Protein AF-A0AAJ1S7Y0-F1 (afdb_monomer_lite)

Foldseek 3Di:
DWDFPDDPPDDPPDDTHTDADWAWPDKDKDFLLVDALVQCVLQPNNPDHSVRVQVVVPVVDPPHHRRDIWMKTWIFHFAAEPPPRATPVGFDQDPVGGWAFPADDPQSYGHTPVDDDPPDDDDRDHTRGHMDIGHDDDDPDD

Sequence (142 aa):
MTLCPKVRGRRAGEPLERIVTVEIVSTRRERLDSITAEDVIAEGFPGMTTEEFIDFFAASHRGVTAASEVTRVEWRYPRECRVCGCTDYSACDTISGPCAWKITYDDDTGICTACRAPASSAKVLPTETRSVISVGRKKPKR

Secondary structure (DSSP, 8-state):
-EE-S--TTPPTT------EE-EEEEEEEEEGGG--HHHHHHTT-TTS-HHHHHHHHHHHSTT--TTSEEEEEEEEPPPEETTT--BTTBPPEETTEE--EEEE-TTSEEEETTSPPPSS----PPP--EEEEE---PPPP-

pLDDT: mean 84.27, std 17.36, range [27.23, 97.56]

Structure (mmCIF, N/CA/C/O backbone):
data_AF-A0AAJ1S7Y0-F1
#
_entry.id   AF-A0AAJ1S7Y0-F1
#
loop_
_atom_site.group_PDB
_atom_site.id
_atom_site.type_symbol
_atom_site.label_atom_id
_atom_site.label_alt_id
_atom_site.label_comp_id
_atom_site.label_asym_id
_atom_site.label_entity_id
_atom_site.label_seq_id
_atom_site.pdbx_PDB_ins_code
_atom_site.Cartn_x
_atom_site.Cartn_y
_atom_site.Cartn_z
_atom_site.occupancy
_atom_site.B_iso_or_equiv
_atom_site.auth_seq_id
_atom_site.auth_comp_id
_atom_site.auth_asym_id
_atom_site.auth_atom_id
_atom_site.pdbx_PDB_model_num
ATOM 1 N N . MET A 1 1 ? -3.144 -6.505 -6.743 1.00 85.94 1 MET A N 1
ATOM 2 C CA . MET A 1 1 ? -4.329 -5.638 -6.504 1.00 85.94 1 MET A CA 1
ATOM 3 C C . MET A 1 1 ? -4.117 -4.311 -7.220 1.00 85.94 1 MET A C 1
ATOM 5 O O . MET A 1 1 ? -2.976 -3.904 -7.336 1.00 85.94 1 MET A O 1
ATOM 9 N N . THR A 1 2 ? -5.161 -3.617 -7.682 1.00 88.25 2 THR A N 1
ATOM 10 C CA . THR A 1 2 ? -5.016 -2.245 -8.210 1.00 88.25 2 THR A CA 1
ATOM 11 C C . THR A 1 2 ? -5.591 -1.240 -7.221 1.00 88.25 2 THR A C 1
ATOM 13 O O . THR A 1 2 ? -6.769 -1.323 -6.867 1.00 88.25 2 THR A O 1
ATOM 16 N N . LEU A 1 3 ? -4.763 -0.297 -6.778 1.00 88.19 3 LEU A N 1
ATOM 17 C CA . LEU A 1 3 ? -5.186 0.818 -5.944 1.00 88.19 3 LEU A CA 1
ATOM 18 C C . LEU A 1 3 ? -5.975 1.812 -6.791 1.00 88.19 3 LEU A C 1
ATOM 20 O O . LEU A 1 3 ? -5.595 2.144 -7.914 1.00 88.19 3 LEU A O 1
ATOM 24 N N . CYS A 1 4 ? -7.090 2.275 -6.245 1.00 88.38 4 CYS A N 1
ATOM 25 C CA . CYS A 1 4 ? -7.966 3.257 -6.870 1.00 88.38 4 CYS A CA 1
ATOM 26 C C . CYS A 1 4 ? -8.254 4.341 -5.826 1.00 88.38 4 CYS A C 1
ATOM 28 O O . CYS A 1 4 ? -8.445 3.978 -4.661 1.00 88.38 4 CYS A O 1
ATOM 30 N N . PRO A 1 5 ? -8.375 5.629 -6.199 1.00 85.44 5 PRO A N 1
ATOM 31 C CA . PRO A 1 5 ? -8.647 6.686 -5.222 1.00 85.44 5 PRO A CA 1
ATOM 32 C C . PRO A 1 5 ? -9.997 6.467 -4.536 1.00 85.44 5 PRO A C 1
ATOM 34 O O . PRO A 1 5 ? -10.192 6.770 -3.362 1.00 85.44 5 PRO A O 1
ATOM 37 N N . LYS A 1 6 ? -10.950 5.902 -5.286 1.00 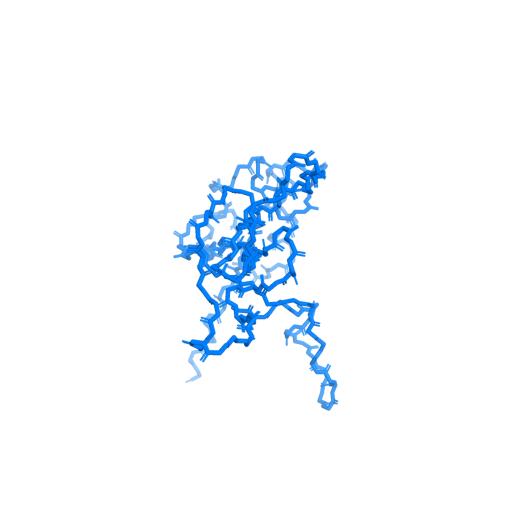83.31 6 LYS A N 1
ATOM 38 C CA . LYS A 1 6 ? -12.293 5.623 -4.805 1.00 83.31 6 LYS A CA 1
ATOM 39 C C . LYS A 1 6 ? -12.874 4.393 -5.481 1.00 83.31 6 LYS A C 1
ATOM 41 O O . LYS A 1 6 ? -13.136 4.390 -6.679 1.00 83.31 6 LYS A O 1
ATOM 46 N N . VAL A 1 7 ? -13.151 3.367 -4.677 1.00 85.50 7 VAL A N 1
ATOM 47 C CA . VAL A 1 7 ? -13.899 2.173 -5.115 1.00 85.50 7 VAL A CA 1
ATOM 48 C C . VAL A 1 7 ? -15.338 2.200 -4.593 1.00 85.50 7 VAL A C 1
ATOM 50 O O . VAL A 1 7 ? -16.281 1.934 -5.335 1.00 85.50 7 VAL A O 1
ATOM 53 N N . ARG A 1 8 ? -15.539 2.554 -3.317 1.00 79.38 8 ARG A N 1
ATOM 54 C CA . ARG A 1 8 ? -16.867 2.602 -2.683 1.00 79.38 8 ARG A CA 1
ATOM 55 C C . ARG A 1 8 ? -17.533 3.973 -2.852 1.00 79.38 8 ARG A C 1
ATOM 57 O O . ARG A 1 8 ? -16.876 5.004 -2.771 1.00 79.38 8 ARG A O 1
ATOM 64 N N . GLY A 1 9 ? -18.858 3.985 -3.035 1.00 82.12 9 GLY A N 1
ATOM 65 C CA . GLY A 1 9 ? -19.658 5.221 -3.116 1.00 82.12 9 GLY A CA 1
ATOM 66 C C . GLY A 1 9 ? -19.511 5.989 -4.434 1.00 82.12 9 GLY A C 1
ATOM 67 O O . GLY A 1 9 ? -19.676 7.210 -4.458 1.00 82.12 9 GLY A O 1
ATOM 68 N N . ARG A 1 10 ? -19.134 5.290 -5.508 1.00 89.81 10 ARG A N 1
ATOM 69 C CA . ARG A 1 10 ? -19.054 5.834 -6.868 1.00 89.81 10 ARG A CA 1
ATOM 70 C C . ARG A 1 10 ? -20.453 6.028 -7.442 1.00 89.81 10 ARG A C 1
ATOM 72 O O . ARG A 1 10 ? -21.356 5.243 -7.143 1.00 89.81 10 ARG A O 1
ATOM 79 N N . ARG A 1 11 ? -20.634 7.064 -8.257 1.00 87.31 11 ARG A N 1
ATOM 80 C CA . ARG A 1 11 ? -21.885 7.295 -8.985 1.00 87.31 11 ARG A CA 1
ATOM 81 C C . ARG A 1 11 ? -22.005 6.299 -10.140 1.00 87.31 11 ARG A C 1
ATOM 83 O O . ARG A 1 11 ? -21.005 5.797 -10.655 1.00 87.31 11 ARG A O 1
ATOM 90 N N . ALA A 1 12 ? -23.235 6.003 -10.550 1.00 88.56 12 ALA A N 1
ATOM 91 C CA . ALA A 1 12 ? -23.469 5.184 -11.735 1.00 88.56 12 ALA A CA 1
ATOM 92 C C . ALA A 1 12 ? -22.841 5.857 -12.968 1.00 88.56 12 ALA A C 1
ATOM 94 O O . ALA A 1 12 ? -22.986 7.064 -13.150 1.00 88.56 12 ALA A O 1
ATOM 95 N N . GLY A 1 13 ? -22.115 5.088 -13.781 1.00 88.44 13 GLY A N 1
ATOM 96 C CA . GLY A 1 13 ? -21.429 5.594 -14.976 1.00 88.44 13 GLY A CA 1
ATOM 97 C C . GLY A 1 13 ? -20.125 6.357 -14.718 1.00 88.44 13 GLY A C 1
ATOM 98 O O . GLY A 1 13 ? -19.415 6.665 -15.668 1.00 88.44 13 GLY A O 1
ATOM 99 N N . GLU A 1 14 ? -19.755 6.622 -13.461 1.00 90.31 14 GLU A N 1
ATOM 100 C CA . GLU A 1 14 ? -18.442 7.188 -13.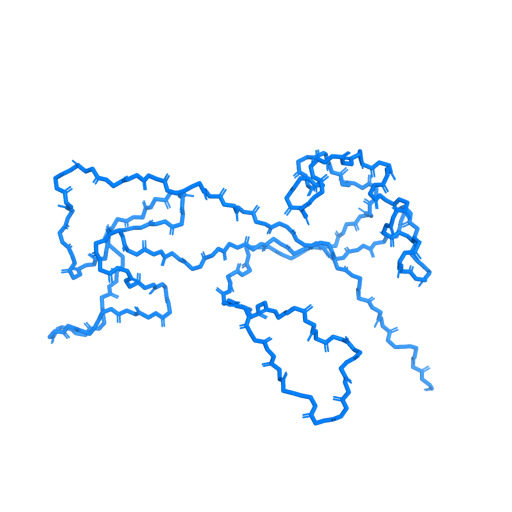143 1.00 90.31 14 GLU A CA 1
ATOM 101 C C . GLU A 1 14 ? -17.349 6.202 -13.635 1.00 90.31 14 GLU A C 1
ATOM 103 O O . GLU A 1 14 ? -17.473 4.992 -13.372 1.00 90.31 14 GLU A O 1
ATOM 108 N N . PRO A 1 15 ? -16.246 6.646 -14.275 1.00 88.50 15 PRO A N 1
ATOM 109 C CA . PRO A 1 15 ? -15.144 5.775 -14.719 1.00 88.50 15 PRO A CA 1
ATOM 110 C C . PRO A 1 15 ? -14.188 5.399 -13.576 1.00 88.50 15 PRO A C 1
ATOM 112 O O . PRO A 1 15 ? -13.836 6.241 -12.750 1.00 88.50 15 PRO A O 1
ATOM 115 N N . LEU A 1 16 ? -13.809 4.118 -13.471 1.00 89.19 16 LEU A N 1
ATOM 116 C CA . LEU A 1 16 ? -12.926 3.647 -12.396 1.00 89.19 16 LEU A CA 1
ATOM 117 C C . LEU A 1 16 ? -11.486 4.104 -12.655 1.00 89.19 16 LEU A C 1
ATOM 119 O O . LEU A 1 16 ? -10.789 3.524 -13.490 1.00 89.19 16 LEU A O 1
ATOM 123 N N . GLU A 1 17 ? -11.057 5.116 -11.910 1.00 90.44 17 GLU A N 1
ATOM 124 C CA . GLU A 1 17 ? -9.683 5.605 -11.912 1.00 90.44 17 GLU A CA 1
ATOM 125 C C . GLU A 1 17 ? -8.759 4.624 -11.182 1.00 90.44 17 GLU A C 1
ATOM 127 O O . GLU A 1 17 ? -9.048 4.188 -10.065 1.00 90.44 17 GLU A O 1
ATOM 132 N N . ARG A 1 18 ? -7.650 4.267 -11.832 1.00 90.56 18 ARG A N 1
ATOM 133 C CA . ARG A 1 18 ? -6.629 3.354 -11.312 1.00 90.56 18 ARG A CA 1
ATOM 134 C C . ARG A 1 18 ? -5.362 4.154 -11.061 1.00 90.56 18 ARG A C 1
ATOM 136 O O . ARG A 1 18 ? -4.884 4.811 -11.975 1.00 90.56 18 ARG A O 1
ATOM 143 N N . ILE A 1 19 ? -4.833 4.064 -9.846 1.00 89.12 19 ILE A N 1
ATOM 144 C CA . ILE A 1 19 ? -3.576 4.713 -9.468 1.00 89.12 19 ILE A CA 1
ATOM 145 C C . ILE A 1 19 ? -2.417 3.825 -9.913 1.00 89.12 19 ILE A C 1
ATOM 147 O O . ILE A 1 19 ? -1.607 4.213 -10.743 1.00 89.12 19 ILE A O 1
ATOM 151 N N . VAL A 1 20 ? -2.345 2.614 -9.357 1.00 88.06 20 VAL A N 1
ATOM 152 C CA . VAL A 1 20 ? -1.193 1.723 -9.518 1.00 88.06 20 VAL A CA 1
ATOM 153 C C . VAL A 1 20 ? -1.562 0.292 -9.142 1.00 88.06 20 VAL A C 1
ATOM 155 O O . VAL A 1 20 ? -2.451 0.059 -8.319 1.00 88.06 20 VAL A O 1
ATOM 158 N N . THR A 1 21 ? -0.894 -0.680 -9.754 1.00 89.06 21 THR A N 1
ATOM 159 C CA . THR A 1 21 ? -0.986 -2.087 -9.352 1.00 89.06 21 THR A CA 1
ATOM 160 C C . THR A 1 21 ? 0.079 -2.386 -8.309 1.00 89.06 21 THR A C 1
ATOM 162 O O . THR A 1 21 ? 1.235 -2.046 -8.507 1.00 89.06 21 THR A O 1
ATOM 165 N N . VAL A 1 22 ? -0.324 -3.034 -7.221 1.00 90.25 22 VAL A N 1
ATOM 166 C CA . VAL A 1 22 ? 0.512 -3.417 -6.078 1.00 90.25 22 VAL A CA 1
ATOM 167 C C . VAL A 1 22 ? 0.382 -4.909 -5.800 1.00 90.25 22 VAL A C 1
ATOM 169 O O . VAL A 1 22 ? -0.616 -5.545 -6.169 1.00 90.25 22 VAL A O 1
ATOM 172 N N . GLU A 1 23 ? 1.370 -5.468 -5.119 1.00 89.38 23 GLU A N 1
ATOM 173 C CA . GLU A 1 23 ? 1.360 -6.846 -4.643 1.00 89.38 23 GLU A CA 1
ATOM 174 C C . GLU A 1 23 ? 0.931 -6.895 -3.177 1.00 89.38 23 GLU A C 1
ATOM 176 O O . GLU A 1 23 ? 1.412 -6.113 -2.362 1.00 89.38 23 GLU A O 1
ATOM 181 N N . ILE A 1 24 ? 0.014 -7.807 -2.844 1.00 91.44 24 ILE A N 1
ATOM 182 C CA . ILE A 1 24 ? -0.377 -8.039 -1.451 1.00 91.44 24 ILE A CA 1
ATOM 183 C C . ILE A 1 24 ? 0.693 -8.907 -0.802 1.00 91.44 24 ILE A C 1
ATOM 185 O O . ILE A 1 24 ? 0.908 -10.035 -1.235 1.00 91.44 24 ILE A O 1
ATOM 189 N N . VAL A 1 25 ? 1.323 -8.378 0.241 1.00 91.12 25 VAL A N 1
ATOM 190 C CA . VAL A 1 25 ? 2.347 -9.072 1.025 1.00 91.12 25 VAL A CA 1
ATOM 191 C C . VAL A 1 25 ? 1.688 -9.922 2.102 1.00 91.12 25 VAL A C 1
ATOM 193 O O . VAL A 1 25 ? 2.014 -11.095 2.265 1.00 91.12 25 VAL A O 1
ATOM 196 N N . SER A 1 26 ? 0.721 -9.353 2.822 1.00 91.94 26 SER A N 1
ATOM 197 C CA . SER A 1 26 ? -0.004 -10.076 3.860 1.00 91.94 26 SER A CA 1
ATOM 198 C C . SER A 1 26 ? -1.437 -9.568 4.002 1.00 91.94 26 SER A C 1
ATOM 200 O O . SER A 1 26 ? -1.784 -8.441 3.641 1.00 91.94 26 SER A O 1
ATOM 202 N N . THR A 1 27 ? -2.319 -10.433 4.495 1.00 95.31 27 THR A N 1
ATOM 203 C CA . THR A 1 27 ? -3.675 -10.053 4.891 1.00 95.31 27 THR A CA 1
ATOM 204 C C . THR A 1 27 ? -4.036 -10.800 6.159 1.00 95.31 27 THR A C 1
ATOM 206 O O . THR A 1 27 ? -4.018 -12.029 6.180 1.00 95.31 27 THR A O 1
ATOM 209 N N . ARG A 1 28 ? -4.372 -10.065 7.218 1.00 93.81 28 ARG A N 1
ATOM 210 C CA . ARG A 1 28 ? -4.721 -10.648 8.518 1.00 93.81 28 ARG A CA 1
ATOM 211 C C . ARG A 1 28 ? -5.835 -9.873 9.205 1.00 93.81 28 ARG A C 1
ATOM 213 O O . ARG A 1 28 ? -6.183 -8.763 8.803 1.00 93.81 28 ARG A O 1
ATOM 220 N N . ARG A 1 29 ? -6.421 -10.492 10.224 1.00 95.81 29 ARG A N 1
ATOM 221 C CA . ARG A 1 29 ? -7.405 -9.871 11.109 1.00 95.81 29 ARG A CA 1
ATOM 222 C C . ARG A 1 29 ? -6.724 -9.563 12.435 1.00 95.81 29 ARG A C 1
ATOM 224 O O . ARG A 1 29 ? -6.032 -10.424 12.967 1.00 95.81 29 ARG A O 1
ATOM 231 N N . GLU A 1 30 ? -6.898 -8.346 12.922 1.00 95.12 30 GLU A N 1
ATOM 232 C CA . GLU A 1 30 ? -6.350 -7.889 14.200 1.00 95.12 30 GLU A CA 1
ATOM 233 C C . GLU A 1 30 ? -7.259 -6.821 14.809 1.00 95.12 30 GLU A C 1
ATOM 235 O O . GLU A 1 30 ? -8.160 -6.313 14.136 1.00 95.12 30 GLU A O 1
ATOM 240 N N . ARG A 1 31 ? -7.071 -6.506 16.092 1.00 96.31 31 ARG A N 1
ATOM 241 C CA . ARG A 1 31 ? -7.820 -5.419 16.733 1.00 96.31 31 ARG A CA 1
ATOM 242 C C . ARG A 1 31 ? -7.312 -4.074 16.222 1.00 96.31 31 ARG A C 1
ATOM 244 O O . ARG A 1 31 ? -6.125 -3.922 15.978 1.00 96.31 31 ARG A O 1
ATOM 251 N N . LEU A 1 32 ? -8.195 -3.088 16.093 1.00 95.50 32 LEU A N 1
ATOM 252 C CA . LEU A 1 32 ? -7.784 -1.746 15.671 1.00 95.50 32 LEU A CA 1
ATOM 253 C C . LEU A 1 32 ? -6.762 -1.128 16.641 1.00 95.50 32 LEU A C 1
ATOM 255 O O . LEU A 1 32 ? -5.817 -0.483 16.208 1.00 95.50 32 LEU A O 1
ATOM 259 N N . ASP A 1 33 ? -6.918 -1.369 17.939 1.00 96.31 33 ASP A N 1
ATOM 260 C CA . ASP A 1 33 ? -6.010 -0.880 18.978 1.00 96.31 33 ASP A CA 1
ATOM 261 C C . ASP A 1 33 ? -4.697 -1.662 19.131 1.00 96.31 33 ASP A C 1
ATOM 263 O O . ASP A 1 33 ? -3.926 -1.364 20.039 1.00 96.31 33 ASP A O 1
ATOM 267 N N . SER A 1 34 ? -4.403 -2.623 18.247 1.00 96.31 34 SER A N 1
ATOM 268 C CA . SER A 1 34 ? -3.051 -3.191 18.137 1.00 96.31 34 SER A CA 1
ATOM 269 C C . SER A 1 34 ? -2.145 -2.427 17.167 1.00 96.31 34 SER A C 1
ATOM 271 O O . SER A 1 34 ? -1.036 -2.884 16.904 1.00 96.31 34 SER A O 1
ATOM 273 N N . ILE A 1 35 ? -2.619 -1.311 16.606 1.00 95.44 35 ILE A N 1
ATOM 274 C CA . ILE A 1 35 ? -1.857 -0.461 15.688 1.00 95.44 35 ILE A CA 1
ATOM 275 C C . ILE A 1 35 ? -0.660 0.204 16.391 1.00 95.44 35 ILE A C 1
ATOM 277 O O . ILE A 1 35 ? -0.778 0.664 17.527 1.00 95.44 35 ILE A O 1
ATOM 281 N N . THR A 1 36 ? 0.489 0.273 15.716 1.00 95.12 36 THR A N 1
ATOM 282 C CA . THR A 1 36 ? 1.701 0.957 16.202 1.00 95.12 36 THR A CA 1
ATOM 283 C C . THR A 1 36 ? 1.889 2.338 15.563 1.00 95.12 36 THR A C 1
ATOM 285 O O . THR A 1 36 ? 1.188 2.715 14.6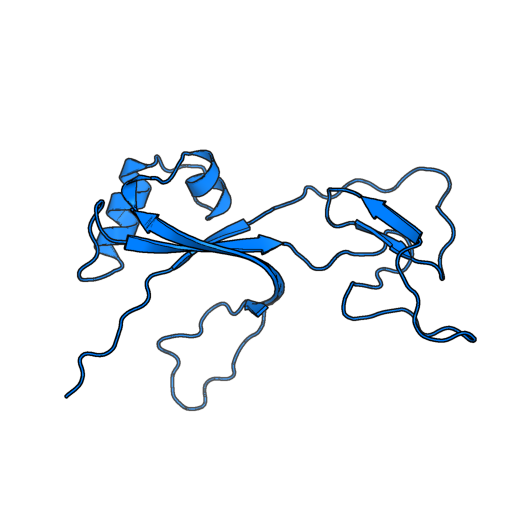25 1.00 95.12 36 THR A O 1
ATOM 288 N N . ALA A 1 37 ? 2.857 3.119 16.047 1.00 94.94 37 ALA A N 1
ATOM 289 C CA . ALA A 1 37 ? 3.182 4.418 15.455 1.00 94.94 37 ALA A CA 1
ATOM 290 C C . ALA A 1 37 ? 3.721 4.287 14.017 1.00 94.94 37 ALA A C 1
ATOM 292 O O . ALA A 1 37 ? 3.376 5.080 13.142 1.00 94.94 37 ALA A O 1
ATOM 293 N N . GLU A 1 38 ? 4.532 3.260 13.753 1.00 92.06 38 GLU A N 1
ATOM 294 C CA . GLU A 1 38 ? 5.053 2.945 12.418 1.00 92.06 38 GLU A CA 1
ATOM 295 C C . GLU A 1 38 ? 3.919 2.641 11.443 1.00 92.06 38 GLU A C 1
ATOM 297 O O . GLU A 1 38 ? 3.964 3.042 10.280 1.00 92.06 38 GLU A O 1
ATOM 302 N N . ASP A 1 39 ? 2.875 1.983 11.935 1.00 92.38 39 ASP A N 1
ATOM 303 C CA . ASP A 1 39 ? 1.688 1.679 11.156 1.00 92.38 39 ASP A CA 1
ATOM 304 C C . ASP A 1 39 ? 0.946 2.956 10.772 1.00 92.38 39 ASP A C 1
ATOM 306 O O . ASP A 1 39 ? 0.639 3.153 9.602 1.00 92.38 39 ASP A O 1
ATOM 310 N N . VAL A 1 40 ? 0.718 3.859 11.729 1.00 93.44 40 VAL A N 1
ATOM 311 C CA . VAL A 1 40 ? 0.067 5.157 11.483 1.00 93.44 40 VAL A CA 1
ATOM 312 C C . VAL A 1 40 ? 0.846 5.977 10.444 1.00 93.44 40 VAL A C 1
ATOM 314 O O . VAL A 1 40 ? 0.251 6.581 9.547 1.00 93.44 40 VAL A O 1
ATOM 317 N N . ILE A 1 41 ? 2.182 5.943 10.498 1.00 90.44 41 ILE A N 1
ATOM 318 C CA . ILE A 1 41 ? 3.047 6.547 9.475 1.00 90.44 41 ILE A CA 1
ATOM 319 C C . ILE A 1 41 ? 2.839 5.865 8.114 1.00 90.44 41 ILE A C 1
ATOM 321 O O . ILE A 1 41 ? 2.640 6.559 7.116 1.00 90.44 41 ILE A O 1
ATOM 325 N N . ALA A 1 42 ? 2.840 4.530 8.062 1.00 87.62 42 ALA A N 1
ATOM 326 C CA . ALA A 1 42 ? 2.670 3.754 6.830 1.00 87.62 42 ALA A CA 1
ATOM 327 C C . ALA A 1 42 ? 1.274 3.908 6.193 1.00 87.62 42 ALA A C 1
ATOM 329 O O . ALA A 1 42 ? 1.149 3.823 4.969 1.00 87.62 42 ALA A O 1
ATOM 330 N N . GLU A 1 43 ? 0.241 4.176 6.998 1.00 89.75 43 GLU A N 1
ATOM 331 C CA . GLU A 1 43 ? -1.110 4.547 6.548 1.00 89.75 43 GLU A CA 1
ATOM 332 C C . GLU A 1 43 ? -1.157 5.975 5.958 1.00 89.75 43 GLU A C 1
ATOM 334 O O . GLU A 1 43 ? -2.140 6.352 5.315 1.00 89.75 43 GLU A O 1
ATOM 339 N N . GLY A 1 44 ? -0.095 6.771 6.143 1.00 89.44 44 GLY A N 1
ATOM 340 C CA . GLY A 1 44 ? 0.045 8.126 5.608 1.00 89.44 44 GLY A CA 1
ATOM 341 C C . GLY A 1 44 ? -0.270 9.248 6.601 1.00 89.44 44 GLY A C 1
ATOM 342 O O . GLY A 1 44 ? -0.521 10.374 6.170 1.00 89.44 44 GLY A O 1
ATOM 343 N N . PHE A 1 45 ? -0.247 8.976 7.912 1.00 92.69 45 PHE A N 1
ATOM 344 C CA . PHE A 1 45 ? -0.578 9.942 8.970 1.00 92.69 45 PHE A CA 1
ATOM 345 C C . PHE A 1 45 ? 0.602 10.221 9.925 1.00 92.69 45 PHE A C 1
ATOM 347 O O . PHE A 1 45 ? 0.441 10.128 11.137 1.00 92.69 45 PHE A O 1
ATOM 354 N N . PRO A 1 46 ? 1.793 10.629 9.441 1.00 93.69 46 PRO A N 1
ATOM 355 C CA . PRO A 1 46 ? 2.999 10.737 10.276 1.00 93.69 46 PRO A CA 1
ATOM 356 C C . PRO A 1 46 ? 2.929 11.773 11.409 1.00 93.69 46 PRO A C 1
ATOM 358 O O . PRO A 1 46 ? 3.808 11.803 12.264 1.00 93.69 46 PRO A O 1
ATOM 361 N N . GLY A 1 47 ? 1.923 12.650 11.395 1.00 94.00 47 GLY A N 1
ATOM 362 C CA . GLY A 1 47 ? 1.688 13.644 12.442 1.00 94.00 47 GLY A CA 1
ATOM 363 C C . GLY A 1 47 ? 0.642 13.243 13.482 1.00 94.00 47 GLY A C 1
ATOM 364 O O . GLY A 1 47 ? 0.365 14.063 14.348 1.00 94.00 47 GLY A O 1
ATOM 365 N N . MET A 1 48 ? 0.038 12.054 13.378 1.00 96.75 48 MET A N 1
ATOM 366 C CA . MET A 1 48 ? -0.962 11.567 14.334 1.00 96.75 48 MET A CA 1
ATOM 367 C C . MET A 1 48 ? -0.360 10.538 15.289 1.00 96.75 48 MET A C 1
ATOM 369 O O . MET A 1 48 ? 0.467 9.719 14.884 1.00 96.75 48 MET A O 1
ATOM 373 N N . THR A 1 49 ? -0.817 10.536 16.541 1.00 97.50 49 THR A N 1
ATOM 374 C CA . THR A 1 49 ? -0.575 9.410 17.454 1.00 97.50 49 THR A CA 1
ATOM 375 C C . THR A 1 49 ? -1.472 8.217 17.111 1.00 97.50 49 THR A C 1
ATOM 377 O O . THR A 1 49 ? -2.423 8.314 16.329 1.00 97.50 49 THR A O 1
ATOM 380 N N . THR A 1 50 ? -1.188 7.070 17.727 1.00 96.88 50 THR A N 1
ATOM 381 C CA . THR A 1 50 ? -2.029 5.870 17.652 1.00 96.88 50 THR A CA 1
ATOM 382 C C . THR A 1 50 ? -3.461 6.144 18.103 1.00 96.88 50 THR A C 1
ATOM 384 O O . THR A 1 50 ? -4.405 5.748 17.425 1.00 96.88 50 THR A O 1
ATOM 387 N N . GLU A 1 51 ? -3.642 6.875 19.201 1.00 97.56 51 GLU A N 1
ATOM 388 C CA . GLU A 1 51 ? -4.956 7.207 19.762 1.00 97.56 51 GLU A CA 1
ATOM 389 C C . GLU A 1 51 ? -5.735 8.137 18.828 1.00 97.56 51 GLU A C 1
ATOM 391 O O . GLU A 1 51 ? -6.897 7.868 18.523 1.00 97.56 51 GLU A O 1
ATOM 396 N N . GLU A 1 52 ? -5.080 9.179 18.308 1.00 97.44 52 GLU A N 1
ATOM 397 C CA . GLU A 1 52 ? -5.691 10.110 17.353 1.00 97.44 52 GLU A CA 1
ATOM 398 C C . GLU A 1 52 ? -6.142 9.393 16.077 1.00 97.44 52 GLU A C 1
ATOM 400 O O . GLU A 1 52 ? -7.240 9.644 15.570 1.00 97.44 52 GLU A O 1
ATOM 405 N N . PHE A 1 53 ? -5.328 8.457 15.576 1.00 96.06 53 PHE A N 1
ATOM 406 C CA . PHE A 1 53 ? -5.691 7.642 14.424 1.00 96.06 53 PHE A CA 1
ATOM 407 C C . PHE A 1 53 ? -6.884 6.725 14.722 1.00 96.06 53 PHE A C 1
ATOM 409 O O . PHE A 1 53 ? -7.804 6.639 13.906 1.00 96.06 53 PHE A O 1
ATOM 416 N N . ILE A 1 54 ? -6.906 6.055 15.881 1.00 95.81 54 ILE A N 1
ATOM 417 C CA . ILE A 1 54 ? -8.019 5.184 16.294 1.00 95.81 54 ILE A CA 1
ATOM 418 C C . ILE A 1 54 ? -9.324 5.984 16.368 1.00 95.81 54 ILE A C 1
ATOM 420 O O . ILE A 1 54 ? -10.342 5.540 15.826 1.00 95.81 54 ILE A O 1
ATOM 424 N N . ASP A 1 55 ? -9.292 7.168 16.978 1.00 96.19 55 ASP A N 1
ATOM 425 C CA . ASP A 1 55 ? -10.455 8.048 17.102 1.00 96.19 55 ASP A CA 1
ATOM 426 C C . ASP A 1 55 ? -10.941 8.533 15.731 1.00 96.19 55 ASP A C 1
ATOM 428 O O . ASP A 1 55 ? -12.132 8.428 15.410 1.00 96.19 55 ASP A O 1
ATOM 432 N N . PHE A 1 56 ? -10.024 8.986 14.870 1.00 94.81 56 PHE A N 1
ATOM 433 C CA . PHE A 1 56 ? -10.320 9.351 13.482 1.00 94.81 56 PHE A CA 1
ATOM 434 C C . PHE A 1 56 ? -10.956 8.186 12.701 1.00 94.81 56 PHE A C 1
ATOM 436 O O . PHE A 1 56 ? -11.955 8.348 11.980 1.00 94.81 56 PHE A O 1
ATOM 443 N N . PHE A 1 57 ? -10.404 6.984 12.851 1.00 93.19 57 PHE A N 1
ATOM 444 C CA . PHE A 1 57 ? -10.862 5.796 12.147 1.00 93.19 57 PHE A CA 1
ATOM 445 C C . PHE A 1 57 ? -12.251 5.352 12.625 1.00 93.19 57 PHE A C 1
ATOM 447 O O . PHE A 1 57 ? -13.132 5.071 11.804 1.00 93.19 57 PHE A O 1
ATOM 454 N N . ALA A 1 58 ? -12.489 5.348 13.939 1.00 92.25 58 ALA A N 1
ATOM 455 C CA . ALA A 1 58 ? -13.786 5.032 14.534 1.00 92.25 58 ALA A CA 1
ATOM 456 C C . ALA A 1 58 ? -14.863 6.061 14.144 1.00 92.25 58 ALA A C 1
ATOM 458 O O . ALA A 1 58 ? -15.985 5.683 13.790 1.00 92.25 58 ALA A O 1
ATOM 459 N N . ALA A 1 59 ? -14.518 7.354 14.116 1.00 92.12 59 ALA A N 1
ATOM 460 C CA . ALA A 1 59 ? -15.425 8.424 13.700 1.00 92.12 59 ALA A CA 1
ATOM 461 C C . ALA A 1 59 ? -15.843 8.305 12.222 1.00 92.12 59 ALA A C 1
ATOM 463 O O . ALA A 1 59 ? -17.005 8.536 11.874 1.00 92.12 59 ALA A O 1
ATOM 464 N N . SER A 1 60 ? -14.922 7.898 11.344 1.00 87.25 60 SER A N 1
ATOM 465 C CA . SER A 1 60 ? -15.190 7.723 9.909 1.00 87.25 60 SER A CA 1
ATOM 466 C C . SER A 1 60 ? -15.913 6.409 9.567 1.00 87.25 60 SER A C 1
ATOM 468 O O . SER A 1 60 ? -16.566 6.308 8.521 1.00 87.25 60 SER A O 1
ATOM 470 N N . HIS A 1 61 ? -15.881 5.409 10.456 1.00 87.69 61 HIS A N 1
ATOM 471 C CA . HIS A 1 61 ? -16.465 4.087 10.230 1.00 87.69 61 HIS A CA 1
ATOM 472 C C . HIS A 1 61 ? -17.534 3.732 11.270 1.00 87.69 61 HIS A C 1
ATOM 474 O O . HIS A 1 61 ? -17.269 3.086 12.279 1.00 87.69 61 HIS A O 1
ATOM 480 N N . ARG A 1 62 ? -18.806 4.046 10.971 1.00 87.12 62 ARG A N 1
ATOM 481 C CA . ARG A 1 62 ? -19.935 3.722 11.871 1.00 87.12 62 ARG A CA 1
ATOM 482 C C . ARG A 1 62 ? -19.910 2.255 12.326 1.00 87.12 62 ARG A C 1
ATOM 484 O O . ARG A 1 62 ? -20.035 1.352 11.487 1.00 87.12 62 ARG A O 1
ATOM 491 N N . GLY A 1 63 ? -19.880 2.072 13.646 1.00 88.19 63 GLY A N 1
ATOM 492 C CA . GLY A 1 63 ? -19.901 0.779 14.333 1.00 88.19 63 GLY A CA 1
ATOM 493 C C . GLY A 1 63 ? -18.520 0.181 14.607 1.00 88.19 63 GLY A C 1
ATOM 494 O O . GLY A 1 63 ? -18.464 -0.941 15.094 1.00 88.19 63 GLY A O 1
ATOM 495 N N . VAL A 1 64 ? -17.440 0.896 14.283 1.00 93.56 64 VAL A N 1
ATOM 496 C CA . VAL A 1 64 ? -16.067 0.512 14.624 1.00 93.56 64 VAL A CA 1
ATOM 497 C C . VAL A 1 64 ? -15.660 1.191 15.926 1.00 93.56 64 VAL A C 1
ATOM 499 O O . VAL A 1 64 ? -15.983 2.350 16.165 1.00 93.56 64 VAL A O 1
ATOM 502 N N . THR A 1 65 ? -14.963 0.439 16.765 1.00 94.38 65 THR A N 1
ATOM 503 C CA . THR A 1 65 ? -14.372 0.857 18.039 1.00 94.38 65 THR A CA 1
ATOM 504 C C . THR A 1 65 ? -12.918 0.392 18.093 1.00 94.38 65 THR A C 1
ATOM 506 O O . THR A 1 65 ? -12.523 -0.467 17.305 1.00 94.38 65 THR A O 1
ATOM 509 N N . ALA A 1 66 ? -12.143 0.888 19.058 1.00 94.31 66 ALA A N 1
ATOM 510 C CA . ALA A 1 66 ? -10.764 0.455 19.315 1.00 94.31 66 ALA A CA 1
ATOM 511 C C . ALA A 1 66 ? -10.610 -1.083 19.392 1.00 94.31 66 ALA A C 1
ATOM 513 O O . ALA A 1 66 ? -9.723 -1.667 18.779 1.00 94.31 66 ALA A O 1
ATOM 514 N N . ALA A 1 67 ? -11.551 -1.767 20.049 1.00 95.88 67 ALA A N 1
ATOM 515 C CA . ALA A 1 67 ? -11.529 -3.224 20.196 1.00 95.88 67 ALA A CA 1
ATOM 516 C C . ALA A 1 67 ? -12.066 -3.999 18.975 1.00 95.88 67 ALA A C 1
ATOM 518 O O . ALA A 1 67 ? -12.125 -5.229 19.000 1.00 95.88 67 ALA A O 1
ATOM 519 N N . SER A 1 68 ? -12.522 -3.315 17.923 1.00 95.25 68 SER A N 1
ATOM 520 C CA . SER A 1 68 ? -13.083 -3.979 16.745 1.00 95.25 68 SER A CA 1
ATOM 521 C C . SER A 1 68 ? -12.003 -4.710 15.957 1.00 95.25 68 SER A C 1
ATOM 523 O O . SER A 1 68 ? -10.934 -4.161 15.706 1.00 95.25 68 SER A O 1
ATOM 525 N N . GLU A 1 69 ? -12.311 -5.920 15.484 1.00 95.56 69 GLU A N 1
ATOM 526 C CA . GLU A 1 69 ? -11.444 -6.586 14.516 1.00 95.56 69 GLU A CA 1
ATOM 527 C C . GLU A 1 69 ? -11.521 -5.899 13.145 1.00 95.56 69 GLU A C 1
ATOM 529 O O . GLU A 1 69 ? -12.584 -5.817 12.509 1.00 95.56 69 GLU A O 1
ATOM 534 N N . VAL A 1 70 ? -10.367 -5.488 12.642 1.00 94.00 70 VAL A N 1
ATOM 535 C CA . VAL A 1 70 ? -10.152 -4.894 11.324 1.00 94.00 70 VAL A CA 1
ATOM 536 C C . VAL A 1 70 ? -9.314 -5.829 10.456 1.00 94.00 70 VAL A C 1
ATOM 538 O O . VAL A 1 70 ? -8.700 -6.777 10.940 1.00 94.00 70 VAL A O 1
ATOM 541 N N . THR A 1 71 ? -9.366 -5.638 9.138 1.00 93.50 71 THR A N 1
ATOM 542 C CA . THR A 1 71 ? -8.504 -6.373 8.211 1.00 93.50 71 THR A CA 1
ATOM 543 C C . THR A 1 71 ? -7.312 -5.507 7.882 1.00 93.50 71 THR A C 1
ATOM 545 O O . THR A 1 71 ? -7.457 -4.468 7.237 1.00 93.50 71 THR A O 1
ATOM 548 N N . ARG A 1 72 ? -6.140 -5.984 8.261 1.00 92.12 72 ARG A N 1
ATOM 549 C CA . ARG A 1 72 ? -4.879 -5.397 7.869 1.00 92.12 72 ARG A CA 1
ATOM 550 C C . ARG A 1 72 ? -4.411 -5.968 6.548 1.00 92.12 72 ARG A C 1
ATOM 552 O O . ARG A 1 72 ? -4.375 -7.190 6.394 1.00 92.12 72 ARG A O 1
ATOM 559 N N . VAL A 1 73 ? -4.066 -5.091 5.617 1.00 92.38 73 VAL A N 1
ATOM 560 C CA . VAL A 1 73 ? -3.519 -5.463 4.317 1.00 92.38 73 VAL A CA 1
ATOM 561 C C . VAL A 1 73 ? -2.190 -4.750 4.140 1.00 92.38 73 VAL A C 1
ATOM 563 O O . VAL A 1 73 ? -2.146 -3.529 4.032 1.00 92.38 73 VAL A O 1
ATOM 566 N N . GLU A 1 74 ? -1.112 -5.517 4.082 1.00 91.38 74 GLU A N 1
ATOM 567 C CA . GLU A 1 74 ? 0.209 -4.998 3.738 1.00 91.38 74 GLU A CA 1
ATOM 568 C C . GLU A 1 74 ? 0.460 -5.232 2.259 1.00 91.38 74 GLU A C 1
ATOM 570 O O . GLU A 1 74 ? 0.139 -6.298 1.718 1.00 91.38 74 GLU A O 1
ATOM 575 N N . TRP A 1 75 ? 1.035 -4.237 1.597 1.00 92.19 75 TRP A N 1
ATOM 576 C CA . TRP A 1 75 ? 1.332 -4.318 0.181 1.00 92.19 75 TRP A CA 1
ATOM 577 C C . TRP A 1 75 ? 2.643 -3.618 -0.162 1.00 92.19 75 TRP A C 1
ATOM 579 O O . TRP A 1 75 ? 3.140 -2.765 0.572 1.00 92.19 75 TRP A O 1
ATOM 589 N N . ARG A 1 76 ? 3.190 -4.000 -1.314 1.00 89.50 76 ARG A N 1
ATOM 590 C CA . ARG A 1 76 ? 4.408 -3.428 -1.890 1.00 89.50 76 ARG A CA 1
ATOM 591 C C . ARG A 1 76 ? 4.210 -3.106 -3.365 1.00 89.50 76 ARG A C 1
ATOM 593 O O . ARG A 1 76 ? 3.304 -3.652 -4.012 1.00 89.50 76 ARG A O 1
ATOM 600 N N . TYR A 1 77 ? 5.031 -2.216 -3.905 1.00 89.56 77 TYR A N 1
ATOM 601 C CA . TYR A 1 77 ? 5.033 -1.977 -5.345 1.00 89.56 77 TYR A CA 1
ATOM 602 C C . TYR A 1 77 ? 5.609 -3.197 -6.086 1.00 89.56 77 TYR A C 1
ATOM 604 O O . TYR A 1 77 ? 6.386 -3.962 -5.511 1.00 89.56 77 TYR A O 1
ATOM 612 N N . PRO A 1 78 ? 5.223 -3.427 -7.355 1.00 91.00 78 PRO A N 1
ATOM 613 C CA . PRO A 1 78 ? 5.880 -4.425 -8.183 1.00 91.00 78 PRO A CA 1
ATOM 614 C C . PRO A 1 78 ? 7.367 -4.115 -8.260 1.00 91.00 78 PRO A C 1
ATOM 616 O O . PRO A 1 78 ? 7.749 -2.950 -8.375 1.00 91.00 78 PRO A O 1
ATOM 619 N N . ARG A 1 79 ? 8.195 -5.156 -8.253 1.00 92.31 79 ARG A N 1
ATOM 620 C CA . ARG A 1 79 ? 9.631 -4.965 -8.372 1.00 92.31 79 ARG A CA 1
ATOM 621 C C . ARG A 1 79 ? 9.969 -4.323 -9.705 1.00 92.31 79 ARG A C 1
ATOM 623 O O . ARG A 1 79 ? 9.460 -4.785 -10.723 1.00 92.31 79 ARG A O 1
ATOM 630 N N . GLU A 1 80 ? 10.854 -3.332 -9.707 1.00 94.06 80 GLU A N 1
ATOM 631 C CA . GLU A 1 80 ? 11.287 -2.628 -10.917 1.00 94.06 80 GLU A CA 1
ATOM 632 C C . GLU A 1 80 ? 12.767 -2.883 -11.237 1.00 94.06 80 GLU A C 1
ATOM 634 O O . GLU A 1 80 ? 13.653 -2.841 -10.376 1.00 94.06 80 GLU A O 1
ATOM 639 N N . CYS A 1 81 ? 13.074 -3.160 -12.506 1.00 94.88 81 CYS A N 1
ATOM 640 C CA . CYS A 1 81 ? 14.452 -3.303 -12.936 1.00 94.88 81 CYS A CA 1
ATOM 641 C C . CYS A 1 81 ? 15.141 -1.940 -13.003 1.00 94.88 81 CYS A C 1
ATOM 643 O O . CYS A 1 81 ? 14.770 -1.099 -13.815 1.00 94.88 81 CYS A O 1
ATOM 645 N N . ARG A 1 82 ? 16.250 -1.782 -12.272 1.00 94.12 82 ARG A N 1
ATOM 646 C CA . ARG A 1 82 ? 17.051 -0.542 -12.218 1.00 94.12 82 ARG A CA 1
ATOM 647 C C . ARG A 1 82 ? 17.647 -0.092 -13.561 1.00 94.12 82 ARG A C 1
ATOM 649 O O . ARG A 1 82 ? 18.262 0.966 -13.620 1.00 94.12 82 ARG A O 1
ATOM 656 N N . VAL A 1 83 ? 17.560 -0.917 -14.606 1.00 93.69 83 VAL A N 1
ATOM 657 C CA . VAL A 1 83 ? 18.179 -0.653 -15.916 1.00 93.69 83 VAL A CA 1
ATOM 658 C C . VAL A 1 83 ? 17.134 -0.369 -16.983 1.00 93.69 83 VAL A C 1
ATOM 660 O O . VAL A 1 83 ? 17.219 0.644 -17.664 1.00 93.69 83 VAL A O 1
ATOM 663 N N . CYS A 1 84 ? 16.166 -1.267 -17.153 1.00 93.38 84 CYS A N 1
ATOM 664 C CA . CYS A 1 84 ? 15.168 -1.163 -18.219 1.00 93.38 84 CYS A CA 1
ATOM 665 C C . CYS A 1 84 ? 13.761 -0.813 -17.721 1.00 93.38 84 CYS A C 1
ATOM 667 O O . CYS A 1 84 ? 12.872 -0.642 -18.548 1.00 93.38 84 CYS A O 1
ATOM 669 N N . GLY A 1 85 ? 13.533 -0.758 -16.406 1.00 93.12 85 GLY A N 1
ATOM 670 C CA . GLY A 1 85 ? 12.216 -0.487 -15.828 1.00 93.12 85 GLY A CA 1
ATOM 671 C C . GLY A 1 85 ? 11.199 -1.622 -15.983 1.00 93.12 85 GLY A C 1
ATOM 672 O O . GLY A 1 85 ? 10.032 -1.434 -15.653 1.00 93.12 85 GLY A O 1
ATOM 673 N N . CYS A 1 86 ? 11.590 -2.804 -16.482 1.00 94.69 86 CYS A N 1
ATOM 674 C CA . CYS A 1 86 ? 10.668 -3.940 -16.521 1.00 94.69 86 CYS A CA 1
ATOM 675 C C . CYS A 1 86 ? 10.233 -4.322 -15.102 1.00 94.69 86 CYS A C 1
ATOM 677 O O . CYS A 1 86 ? 11.015 -4.180 -14.156 1.00 94.69 86 CYS A O 1
ATOM 679 N N . THR A 1 87 ? 9.015 -4.839 -14.958 1.00 94.19 87 THR A N 1
ATOM 680 C CA . THR A 1 87 ? 8.445 -5.165 -13.643 1.00 94.19 87 THR A CA 1
ATOM 681 C C . THR A 1 87 ? 8.058 -6.630 -13.505 1.00 94.19 87 THR A C 1
ATOM 683 O O . THR A 1 87 ? 8.041 -7.359 -14.498 1.00 94.19 87 THR A O 1
ATOM 686 N N . ASP A 1 88 ? 7.674 -7.046 -12.291 1.00 89.88 88 ASP A N 1
ATOM 687 C CA . ASP A 1 88 ? 7.108 -8.381 -12.015 1.00 89.88 88 ASP A CA 1
ATOM 688 C C . ASP A 1 88 ? 5.937 -8.753 -12.957 1.00 89.88 88 ASP A C 1
ATOM 690 O O . ASP A 1 88 ? 5.679 -9.933 -13.186 1.00 89.88 88 ASP A O 1
ATOM 694 N N . TYR A 1 89 ? 5.241 -7.762 -13.532 1.00 90.12 89 TYR A N 1
ATOM 695 C CA . TYR A 1 89 ? 4.081 -7.963 -14.413 1.00 90.12 89 TYR A CA 1
ATOM 696 C C . TYR A 1 89 ? 4.296 -7.482 -15.856 1.00 90.12 89 TYR A C 1
ATOM 698 O O . TYR A 1 89 ? 3.398 -7.619 -16.684 1.00 90.12 89 TYR A O 1
ATOM 706 N N . SER A 1 90 ? 5.456 -6.901 -16.168 1.00 92.19 90 SER A N 1
ATOM 707 C CA . SER A 1 90 ? 5.772 -6.344 -17.487 1.00 92.19 90 SER A CA 1
ATOM 708 C C . SER A 1 90 ? 7.237 -6.606 -17.817 1.00 92.19 90 SER A C 1
ATOM 710 O O . SER A 1 90 ? 8.074 -5.703 -17.754 1.00 92.19 90 SER A O 1
ATOM 712 N N . ALA A 1 91 ? 7.542 -7.865 -18.127 1.00 94.25 91 ALA A N 1
ATOM 713 C CA . ALA A 1 91 ? 8.877 -8.312 -18.502 1.00 94.25 91 ALA A CA 1
ATOM 714 C C . ALA A 1 91 ? 9.321 -7.731 -19.856 1.00 94.25 91 ALA A C 1
ATOM 716 O O . ALA A 1 91 ? 8.500 -7.468 -20.735 1.00 94.25 91 ALA A O 1
ATOM 717 N N . CYS A 1 92 ? 10.634 -7.575 -20.045 1.00 94.88 92 CYS A N 1
ATOM 718 C CA . CYS A 1 92 ? 11.202 -7.339 -21.370 1.00 94.88 92 CYS A CA 1
ATOM 719 C C . CYS A 1 92 ? 10.911 -8.528 -22.282 1.00 94.88 92 CYS A C 1
ATOM 721 O O . CYS A 1 92 ? 11.099 -9.672 -21.863 1.00 94.88 92 CYS A O 1
ATOM 723 N N . ASP A 1 93 ? 10.564 -8.253 -23.535 1.00 93.38 93 ASP A N 1
ATOM 724 C CA . ASP A 1 93 ? 10.515 -9.274 -24.575 1.00 93.38 93 ASP A CA 1
ATOM 725 C C . ASP A 1 93 ? 11.931 -9.515 -25.122 1.00 93.38 93 ASP A C 1
ATOM 727 O O . ASP A 1 93 ? 12.626 -8.575 -25.517 1.00 93.38 93 ASP A O 1
ATOM 731 N N . THR A 1 94 ? 12.405 -10.760 -25.082 1.00 90.25 94 THR A N 1
ATOM 732 C CA . THR A 1 94 ? 13.747 -11.135 -25.554 1.00 90.25 94 THR A CA 1
ATOM 733 C C . THR A 1 94 ? 13.661 -12.312 -26.511 1.00 90.25 94 THR A C 1
ATOM 735 O O . THR A 1 94 ? 12.672 -13.037 -26.538 1.00 90.25 94 THR A O 1
ATOM 738 N N . ILE A 1 95 ? 14.736 -12.568 -27.260 1.00 91.06 95 ILE A N 1
ATOM 739 C CA . ILE A 1 95 ? 14.769 -13.677 -28.224 1.00 91.06 95 ILE A CA 1
ATOM 740 C C . ILE A 1 95 ? 14.556 -15.055 -27.571 1.00 91.06 95 ILE A C 1
ATOM 742 O O . ILE A 1 95 ? 14.094 -15.985 -28.224 1.00 91.06 95 ILE A O 1
ATOM 746 N N . SER A 1 96 ? 14.879 -15.185 -26.281 1.00 90.00 96 SER A N 1
ATOM 747 C CA . SER A 1 96 ? 14.683 -16.399 -25.481 1.00 90.00 96 SER A CA 1
ATOM 748 C C . SER A 1 96 ? 13.371 -16.409 -24.686 1.00 90.00 96 SER A C 1
ATOM 750 O O . SER A 1 96 ? 13.168 -17.305 -23.870 1.00 90.00 96 SER A O 1
ATOM 752 N N . GLY A 1 97 ? 12.493 -15.423 -24.892 1.00 91.19 97 GLY A N 1
ATOM 753 C CA . GLY A 1 97 ? 11.258 -15.228 -24.132 1.00 91.19 97 GLY A CA 1
ATOM 754 C C . GLY A 1 97 ? 11.340 -14.077 -23.119 1.00 91.19 97 GLY A C 1
ATOM 755 O O . GLY A 1 97 ? 12.304 -13.307 -23.130 1.00 91.19 97 GLY A O 1
ATOM 756 N N . PRO A 1 98 ? 10.337 -13.921 -22.242 1.00 94.88 98 PRO A N 1
ATOM 757 C CA . PRO A 1 98 ? 10.306 -12.830 -21.277 1.00 94.88 98 PRO A CA 1
ATOM 758 C C . PRO A 1 98 ? 11.495 -12.901 -20.315 1.00 94.88 98 PRO A C 1
ATOM 760 O O . PRO A 1 98 ? 11.911 -13.982 -19.891 1.00 94.88 98 PRO A O 1
ATOM 763 N N . CYS A 1 99 ? 12.049 -11.747 -19.945 1.00 94.56 99 CYS A N 1
ATOM 764 C CA . CYS A 1 99 ? 13.105 -11.717 -18.937 1.00 94.56 99 CYS A CA 1
ATOM 765 C C . CYS A 1 99 ? 12.603 -12.209 -17.567 1.00 94.56 99 CYS A C 1
ATOM 767 O O . CYS A 1 99 ? 11.441 -12.025 -17.210 1.00 94.56 99 CYS A O 1
ATOM 769 N N . ALA A 1 100 ? 13.515 -12.750 -16.764 1.00 94.25 100 ALA A N 1
ATOM 770 C CA . ALA A 1 100 ? 13.305 -13.075 -15.354 1.00 94.25 100 ALA A CA 1
ATOM 771 C C . ALA A 1 100 ? 14.185 -12.175 -14.471 1.00 94.25 100 ALA A C 1
ATOM 773 O O . ALA A 1 100 ? 14.945 -11.352 -14.981 1.00 94.25 100 ALA A O 1
ATOM 774 N N . TRP A 1 101 ? 14.136 -12.330 -13.149 1.00 94.94 101 TRP A N 1
ATOM 775 C CA . TRP A 1 101 ? 15.048 -11.622 -12.247 1.00 94.94 101 TRP A CA 1
ATOM 776 C C . TRP A 1 101 ? 16.399 -12.331 -12.149 1.00 94.94 101 TRP A C 1
ATOM 778 O O . TRP A 1 101 ? 16.464 -13.527 -11.879 1.00 94.94 101 TRP A O 1
ATOM 788 N N . LYS A 1 102 ? 17.487 -11.584 -12.355 1.00 94.75 102 LYS A N 1
ATOM 789 C CA . LYS A 1 102 ? 18.864 -12.054 -12.154 1.00 94.75 102 LYS A CA 1
ATOM 790 C C . LYS A 1 102 ? 19.370 -11.723 -10.750 1.00 94.75 102 LYS A C 1
ATOM 792 O O . LYS A 1 102 ? 20.050 -12.537 -10.138 1.00 94.75 102 LYS A O 1
ATOM 797 N N . ILE A 1 103 ? 19.075 -10.513 -10.277 1.00 93.94 103 ILE A N 1
ATOM 798 C CA . ILE A 1 103 ? 19.395 -10.021 -8.931 1.00 93.94 103 ILE A CA 1
ATOM 799 C C . ILE A 1 103 ? 18.151 -9.314 -8.403 1.00 93.94 103 ILE A C 1
ATOM 801 O O . ILE A 1 103 ? 17.529 -8.544 -9.137 1.00 93.94 103 ILE A O 1
ATOM 805 N N . THR A 1 104 ? 17.814 -9.556 -7.143 1.00 93.31 104 THR A N 1
ATOM 806 C CA . THR A 1 104 ? 16.740 -8.867 -6.423 1.00 93.31 104 THR A CA 1
ATOM 807 C C . THR A 1 104 ? 17.319 -8.121 -5.230 1.00 93.31 104 THR A C 1
ATOM 809 O O . THR A 1 104 ? 18.270 -8.599 -4.611 1.00 93.31 104 THR A O 1
ATOM 812 N N . TYR A 1 105 ? 16.735 -6.972 -4.911 1.00 91.06 105 TYR A N 1
ATOM 813 C CA . TYR A 1 105 ? 17.053 -6.164 -3.738 1.00 91.06 105 TYR A CA 1
ATOM 814 C C . TYR A 1 105 ? 15.813 -6.033 -2.839 1.00 91.06 105 TYR A C 1
ATOM 816 O O . TYR A 1 105 ? 14.689 -6.264 -3.295 1.00 91.06 105 TYR A O 1
ATOM 824 N N . ASP A 1 106 ? 16.030 -5.644 -1.581 1.00 88.00 106 ASP A N 1
ATOM 825 C CA . ASP A 1 106 ? 14.971 -5.495 -0.568 1.00 88.00 106 ASP A CA 1
ATOM 826 C C . ASP A 1 106 ? 14.139 -4.210 -0.740 1.00 88.00 106 ASP A C 1
ATOM 828 O O . ASP A 1 106 ? 13.123 -4.030 -0.078 1.00 88.00 106 ASP A O 1
ATOM 832 N N . ASP A 1 107 ? 14.547 -3.313 -1.640 1.00 84.81 107 ASP A N 1
ATOM 833 C CA . ASP A 1 107 ? 13.882 -2.039 -1.936 1.00 84.81 107 ASP A CA 1
ATOM 834 C C . ASP A 1 107 ? 12.918 -2.122 -3.131 1.00 84.81 107 ASP A C 1
ATOM 836 O O . ASP A 1 107 ? 12.745 -1.152 -3.862 1.00 84.81 107 ASP A O 1
ATOM 840 N N . ASP A 1 108 ? 12.328 -3.297 -3.371 1.00 89.62 108 ASP A N 1
ATOM 841 C CA . ASP A 1 108 ? 11.469 -3.566 -4.533 1.00 89.62 108 ASP A CA 1
ATOM 842 C C . ASP A 1 108 ? 12.139 -3.237 -5.878 1.00 89.62 108 ASP A C 1
ATOM 844 O O . ASP A 1 108 ? 11.484 -2.923 -6.870 1.00 89.62 108 ASP A O 1
ATOM 848 N N . THR A 1 109 ? 13.461 -3.376 -5.971 1.00 92.69 109 THR A N 1
ATOM 849 C CA . THR A 1 109 ? 14.160 -3.264 -7.254 1.00 92.69 109 THR A CA 1
ATOM 850 C C . THR A 1 109 ? 14.981 -4.505 -7.585 1.00 92.69 109 THR A C 1
ATOM 852 O O . THR A 1 109 ? 15.174 -5.417 -6.775 1.00 92.69 109 THR A O 1
ATOM 855 N N . GLY A 1 110 ? 15.466 -4.577 -8.821 1.00 93.12 110 GLY A N 1
ATOM 856 C CA . GLY A 1 110 ? 16.311 -5.677 -9.266 1.00 93.12 110 GLY A CA 1
ATOM 857 C C . GLY A 1 110 ? 17.059 -5.399 -10.560 1.00 93.12 110 GLY A C 1
ATOM 858 O O . GLY A 1 110 ? 16.999 -4.316 -11.144 1.00 93.12 110 GLY A O 1
ATOM 859 N N . ILE A 1 111 ? 17.764 -6.416 -11.040 1.00 95.19 111 ILE A N 1
ATOM 860 C CA . ILE A 1 111 ? 18.327 -6.464 -12.391 1.00 95.19 111 ILE A CA 1
ATOM 861 C C . ILE A 1 111 ? 17.730 -7.691 -13.069 1.00 95.19 111 ILE A C 1
ATOM 863 O O . ILE A 1 111 ? 17.870 -8.803 -12.558 1.00 95.19 111 ILE A O 1
ATOM 867 N N . CYS A 1 112 ? 17.046 -7.502 -14.197 1.00 95.81 112 CYS A N 1
ATOM 868 C CA . CYS A 1 112 ? 16.466 -8.611 -14.947 1.00 95.81 112 CYS A CA 1
ATOM 869 C C . CYS A 1 112 ? 17.527 -9.342 -15.787 1.00 95.81 112 CYS A C 1
ATOM 871 O O . CYS A 1 112 ?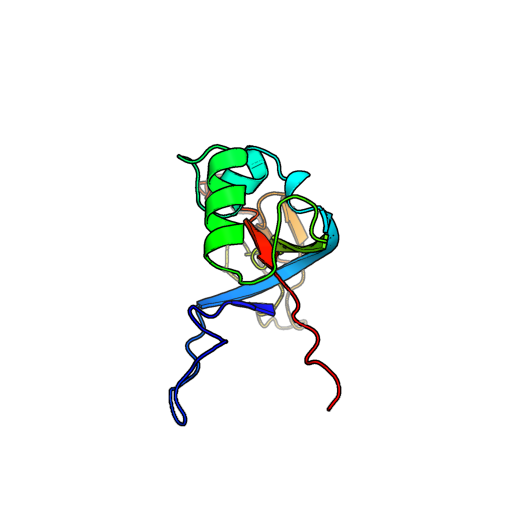 18.618 -8.825 -16.026 1.00 95.81 112 CYS A O 1
ATOM 873 N N . THR A 1 113 ? 17.218 -10.548 -16.259 1.00 94.56 113 THR A N 1
ATOM 874 C CA . THR A 1 113 ? 18.119 -11.386 -17.064 1.00 94.56 113 THR A CA 1
ATOM 875 C C . THR A 1 113 ? 18.445 -10.782 -18.429 1.00 94.56 113 THR A C 1
ATOM 877 O O . THR A 1 113 ? 19.484 -11.119 -18.993 1.00 94.56 113 THR A O 1
ATOM 880 N N . ALA A 1 114 ? 17.611 -9.865 -18.935 1.00 94.12 114 ALA A N 1
ATOM 881 C CA . ALA A 1 114 ? 17.884 -9.108 -20.158 1.00 94.12 114 ALA A CA 1
ATOM 882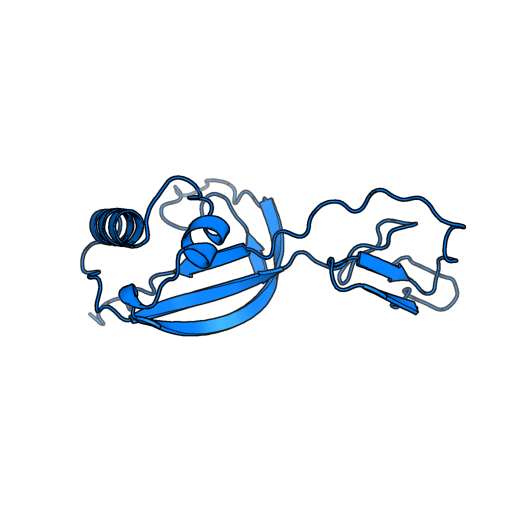 C C . ALA A 1 114 ? 18.925 -7.997 -19.947 1.00 94.12 114 ALA A C 1
ATOM 884 O O . ALA A 1 114 ? 19.591 -7.572 -20.891 1.00 94.12 114 ALA A O 1
ATOM 885 N N . CYS A 1 115 ? 19.091 -7.530 -18.709 1.00 92.25 115 CYS A N 1
ATOM 886 C CA . CYS A 1 115 ? 19.993 -6.442 -18.376 1.00 92.25 115 CYS A CA 1
ATOM 887 C C . CYS A 1 115 ? 21.296 -6.948 -17.754 1.00 92.25 115 CYS A C 1
ATOM 889 O O . CYS A 1 115 ? 21.377 -7.979 -17.082 1.00 92.25 115 CYS A O 1
ATOM 891 N N . ARG A 1 116 ? 22.358 -6.168 -17.950 1.00 85.62 116 ARG A N 1
ATOM 892 C CA . ARG A 1 116 ? 23.606 -6.313 -17.197 1.00 85.62 116 ARG A CA 1
ATOM 893 C C . ARG A 1 116 ? 23.589 -5.306 -16.056 1.00 85.62 116 ARG A C 1
ATOM 895 O O . ARG A 1 116 ? 23.031 -4.224 -16.209 1.00 85.62 116 ARG A O 1
ATOM 902 N N . ALA A 1 117 ? 24.182 -5.673 -14.921 1.00 67.56 117 ALA A N 1
ATOM 903 C CA . ALA A 1 117 ? 24.337 -4.745 -13.811 1.00 67.56 117 ALA A CA 1
ATOM 904 C C . ALA A 1 117 ? 25.078 -3.493 -14.311 1.00 67.56 117 ALA A C 1
ATOM 906 O O . ALA A 1 117 ? 26.144 -3.647 -14.915 1.00 67.56 117 ALA A O 1
ATOM 907 N N . PRO A 1 118 ? 24.537 -2.281 -14.112 1.00 61.81 118 PRO A N 1
ATOM 908 C CA . PRO A 1 118 ? 25.282 -1.076 -14.420 1.00 61.81 118 PRO A CA 1
ATOM 909 C C . PRO A 1 118 ? 26.463 -0.984 -13.447 1.00 61.81 118 PRO A C 1
ATOM 911 O O . PRO A 1 118 ? 26.340 -1.339 -12.272 1.00 61.81 118 PRO A O 1
ATOM 914 N N . ALA A 1 119 ? 27.617 -0.518 -13.929 1.00 53.00 119 ALA A N 1
ATOM 915 C CA . ALA A 1 119 ? 28.719 -0.141 -13.053 1.00 53.00 119 ALA A CA 1
ATOM 916 C C . ALA A 1 119 ? 28.238 1.041 -12.196 1.00 53.00 119 ALA A C 1
ATOM 918 O O . ALA A 1 119 ? 28.101 2.143 -12.707 1.00 53.00 119 ALA A O 1
ATOM 919 N N . SER A 1 120 ? 27.867 0.748 -10.945 1.00 45.88 120 SER A N 1
ATOM 920 C CA . SER A 1 120 ? 27.477 1.653 -9.855 1.00 45.88 120 SER A CA 1
ATOM 921 C C . SER A 1 120 ? 27.106 3.094 -10.240 1.00 45.88 120 SER A C 1
ATOM 923 O O . SER A 1 120 ? 27.990 3.918 -10.470 1.00 45.88 120 SER A O 1
ATOM 925 N N . SER A 1 121 ? 25.806 3.411 -10.214 1.00 45.44 121 SER A N 1
ATOM 926 C CA . SER A 1 121 ? 25.219 4.612 -9.579 1.00 45.44 121 SER A CA 1
ATOM 927 C C . SER A 1 121 ? 23.778 4.795 -10.059 1.00 45.44 121 SER A C 1
ATOM 929 O O . SER A 1 121 ? 23.530 5.419 -11.086 1.00 45.44 121 SER A O 1
ATOM 931 N N . ALA A 1 122 ? 22.810 4.284 -9.303 1.00 45.28 122 ALA A N 1
ATOM 932 C CA . ALA A 1 122 ? 21.427 4.741 -9.396 1.00 45.28 122 ALA A CA 1
ATOM 933 C C . ALA A 1 122 ? 20.970 5.076 -7.978 1.00 45.28 122 ALA A C 1
ATOM 935 O O . ALA A 1 122 ? 21.135 4.263 -7.067 1.00 45.28 122 ALA A O 1
ATOM 936 N N . LYS A 1 123 ? 20.475 6.302 -7.784 1.00 40.06 123 LYS A N 1
ATOM 937 C CA . LYS A 1 123 ? 19.908 6.751 -6.512 1.00 40.06 123 LYS A CA 1
ATOM 938 C C . LYS A 1 123 ? 18.772 5.800 -6.135 1.00 40.06 123 LYS A C 1
ATOM 940 O O . LYS A 1 123 ? 17.833 5.639 -6.907 1.00 40.06 123 LYS A O 1
ATOM 945 N N . VAL A 1 124 ? 18.895 5.181 -4.966 1.00 44.91 124 VAL A N 1
ATOM 946 C CA . VAL A 1 124 ? 17.828 4.416 -4.319 1.00 44.91 124 VAL A CA 1
ATOM 947 C C . VAL A 1 124 ? 16.678 5.391 -4.061 1.00 44.91 124 VAL A C 1
ATOM 949 O O . VAL A 1 124 ? 16.853 6.369 -3.333 1.00 44.91 124 VAL A O 1
ATOM 952 N N . LEU A 1 125 ? 15.538 5.180 -4.717 1.00 45.75 125 LEU A N 1
ATOM 953 C CA . LEU A 1 125 ? 14.283 5.799 -4.299 1.00 45.75 125 LEU A CA 1
ATOM 954 C C . LEU A 1 125 ? 13.816 5.056 -3.038 1.00 45.75 125 LEU A C 1
ATOM 956 O O . LEU A 1 125 ? 13.927 3.832 -3.000 1.00 45.75 125 LEU A O 1
ATOM 960 N N . PRO A 1 126 ? 13.369 5.764 -1.991 1.00 41.28 126 PRO A N 1
ATOM 961 C CA . PRO A 1 126 ? 13.003 5.132 -0.732 1.00 41.28 126 PRO A CA 1
ATOM 962 C C . PRO A 1 126 ? 11.826 4.167 -0.916 1.00 41.28 126 PRO A C 1
ATOM 964 O O . PRO A 1 126 ? 10.837 4.491 -1.574 1.00 41.28 126 PRO A O 1
ATOM 967 N N . THR A 1 127 ? 11.954 2.988 -0.311 1.00 48.81 127 THR A N 1
ATOM 968 C CA . THR A 1 127 ? 10.904 1.976 -0.203 1.00 48.81 127 THR A CA 1
ATOM 969 C C . THR A 1 127 ? 9.787 2.507 0.685 1.00 48.81 127 THR A C 1
ATOM 971 O O . THR A 1 127 ? 10.013 2.791 1.860 1.00 48.81 127 THR A O 1
ATOM 974 N N . GLU A 1 128 ? 8.571 2.607 0.159 1.00 52.56 128 GLU A N 1
ATOM 975 C CA . GLU A 1 128 ? 7.380 2.769 0.990 1.00 52.56 128 GLU A CA 1
ATOM 976 C C . GLU A 1 128 ? 6.600 1.457 0.970 1.00 52.56 128 GLU A C 1
ATOM 978 O O . GLU A 1 128 ? 5.707 1.260 0.144 1.00 52.56 128 GLU A O 1
ATOM 983 N N . THR A 1 129 ? 6.938 0.547 1.886 1.00 54.09 129 THR A N 1
ATOM 984 C CA . THR A 1 129 ? 5.987 -0.497 2.272 1.00 54.09 129 THR A CA 1
ATOM 985 C C . THR A 1 129 ? 4.805 0.216 2.901 1.00 54.09 129 THR A C 1
ATOM 987 O O . THR A 1 129 ? 4.9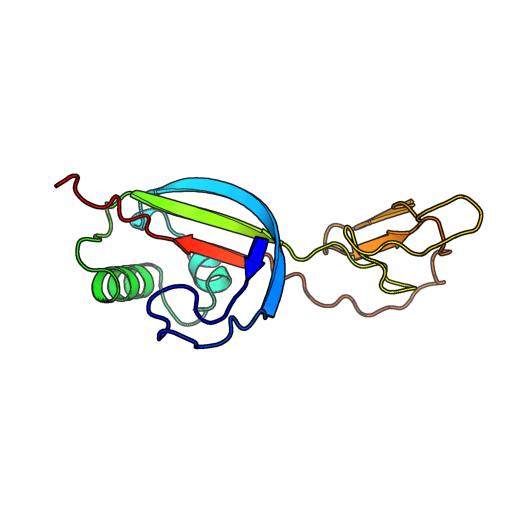44 0.867 3.936 1.00 54.09 129 THR A O 1
ATOM 990 N N . ARG A 1 130 ? 3.646 0.130 2.257 1.00 64.06 130 ARG A N 1
ATOM 991 C CA . ARG A 1 130 ? 2.435 0.779 2.745 1.00 64.06 130 ARG A CA 1
ATOM 992 C C . ARG A 1 130 ? 1.498 -0.282 3.304 1.00 64.06 130 ARG A C 1
ATOM 994 O O . ARG A 1 130 ? 1.226 -1.313 2.687 1.00 64.06 130 ARG A O 1
ATOM 1001 N N . SER A 1 131 ? 1.023 -0.018 4.510 1.00 64.31 131 SER A N 1
ATOM 1002 C CA . SER A 1 131 ? -0.050 -0.768 5.150 1.00 64.31 131 SER A CA 1
ATOM 1003 C C . SER A 1 131 ? -1.352 -0.031 4.873 1.00 64.31 131 SER A C 1
ATOM 1005 O O . SER A 1 131 ? -1.359 1.196 4.791 1.00 64.31 131 SER A O 1
ATOM 1007 N N . VAL A 1 132 ? -2.437 -0.780 4.673 1.00 72.12 132 VAL A N 1
ATOM 1008 C CA . VAL A 1 132 ? -3.791 -0.230 4.751 1.00 72.12 132 VAL A CA 1
ATOM 1009 C C . VAL A 1 132 ? -4.651 -1.043 5.711 1.00 72.12 132 VAL A C 1
ATOM 1011 O O . VAL A 1 132 ? -4.831 -2.258 5.552 1.00 72.12 132 VAL A O 1
ATOM 1014 N N . ILE A 1 133 ? -5.246 -0.364 6.687 1.00 72.44 133 ILE A N 1
ATOM 1015 C CA . ILE A 1 133 ? -6.261 -0.933 7.570 1.00 72.44 133 ILE A CA 1
ATOM 1016 C C . ILE A 1 133 ? -7.627 -0.756 6.910 1.00 72.44 133 ILE A C 1
ATOM 1018 O O . ILE A 1 133 ? -8.056 0.333 6.532 1.00 72.44 133 ILE A O 1
ATOM 1022 N N . SER A 1 134 ? -8.353 -1.862 6.766 1.00 69.19 134 SER A N 1
ATOM 1023 C CA . SER A 1 134 ? -9.640 -1.906 6.080 1.00 69.19 134 SER A CA 1
ATOM 1024 C C . SER A 1 134 ? -10.731 -2.545 6.938 1.00 69.19 134 SER A C 1
ATOM 1026 O O . SER A 1 134 ? -10.517 -3.519 7.662 1.00 69.19 134 SER A O 1
ATOM 1028 N N . VAL A 1 135 ? -11.955 -2.019 6.833 1.00 56.28 135 VAL A N 1
ATOM 1029 C CA . VAL A 1 135 ? -13.128 -2.572 7.527 1.00 56.28 135 VAL A CA 1
ATOM 1030 C C . VAL A 1 135 ? -14.015 -3.319 6.540 1.00 56.28 135 VAL A C 1
ATOM 1032 O O . VAL A 1 135 ? -14.681 -2.722 5.688 1.00 56.28 135 VAL A O 1
ATOM 1035 N N . GLY A 1 136 ? -14.091 -4.640 6.690 1.00 46.69 136 GLY A N 1
ATOM 1036 C CA . GLY A 1 136 ? -15.095 -5.453 6.013 1.00 46.69 136 GLY A CA 1
ATOM 1037 C C . GLY A 1 136 ? -16.457 -5.335 6.703 1.00 46.69 136 GLY A C 1
ATOM 1038 O O . GLY A 1 136 ? -16.671 -5.936 7.750 1.00 46.69 136 GLY A O 1
ATOM 1039 N N . ARG A 1 137 ? -17.426 -4.621 6.113 1.00 41.59 137 ARG A N 1
ATOM 1040 C CA . ARG A 1 137 ? -18.839 -4.777 6.508 1.00 41.59 137 ARG A CA 1
ATOM 1041 C C . ARG A 1 137 ? -19.412 -6.027 5.842 1.00 41.59 137 ARG A C 1
ATOM 1043 O O . ARG A 1 137 ? -19.687 -6.003 4.642 1.00 41.59 137 ARG A O 1
ATOM 1050 N N . LYS A 1 138 ? -19.684 -7.089 6.609 1.00 31.47 138 LYS A N 1
ATOM 1051 C CA . LYS A 1 138 ? -20.681 -8.088 6.185 1.00 31.47 138 LYS A CA 1
ATOM 1052 C C . LYS A 1 138 ? -22.017 -7.354 6.045 1.00 31.47 138 LYS A C 1
ATOM 1054 O O . LYS A 1 138 ? -22.488 -6.753 7.009 1.00 31.47 138 LYS A O 1
ATOM 1059 N N . LYS A 1 139 ? -22.630 -7.367 4.853 1.00 27.23 139 LYS A N 1
ATOM 1060 C CA . LYS A 1 139 ? -24.042 -6.974 4.735 1.00 27.23 139 LYS A CA 1
ATOM 1061 C C . LYS A 1 139 ? -24.844 -7.869 5.693 1.00 27.23 139 LYS A C 1
ATOM 1063 O O . LYS A 1 139 ? -24.640 -9.085 5.641 1.00 27.23 139 LYS A O 1
ATOM 1068 N N . PRO A 1 140 ? -25.732 -7.322 6.542 1.00 31.80 140 PRO A N 1
ATOM 1069 C CA . PRO A 1 140 ? -26.681 -8.164 7.252 1.00 31.80 140 PRO A CA 1
ATOM 1070 C C . PRO A 1 140 ? -27.488 -8.937 6.203 1.00 31.80 140 PRO A C 1
ATOM 1072 O O . PRO A 1 140 ? -27.950 -8.346 5.220 1.00 31.80 140 PRO A O 1
ATOM 1075 N N . LYS A 1 141 ? -27.582 -10.263 6.366 1.00 37.38 141 LYS A N 1
ATOM 1076 C CA . LYS A 1 141 ? -28.518 -11.067 5.576 1.00 37.38 141 LYS A CA 1
ATOM 1077 C C . LYS A 1 141 ? -29.916 -10.514 5.873 1.00 37.38 141 LYS A C 1
ATOM 1079 O O . LYS A 1 141 ? -30.272 -10.401 7.043 1.00 37.38 141 LYS A O 1
ATOM 1084 N N . ARG A 1 142 ? -30.611 -10.063 4.826 1.00 39.97 142 ARG A N 1
ATOM 1085 C CA . ARG A 1 142 ? -32.044 -9.764 4.896 1.00 39.97 142 ARG A CA 1
ATOM 1086 C C . ARG A 1 142 ? -32.818 -11.058 5.071 1.00 39.97 142 ARG A C 1
ATOM 1088 O O . ARG A 1 142 ? -32.330 -12.076 4.527 1.00 39.97 142 ARG A O 1
#

Radius of gyration: 19.46 Å; chains: 1; bounding box: 61×30×48 Å

Organism: NCBI:txid1389713